Protein AF-F1YJF4-F1 (afdb_monomer)

Structure (mmCIF, N/CA/C/O backbone):
data_AF-F1YJF4-F1
#
_entry.id   AF-F1YJF4-F1
#
loop_
_atom_site.group_PDB
_atom_site.id
_atom_site.type_symbol
_atom_site.label_atom_id
_atom_site.label_alt_id
_atom_site.label_comp_id
_atom_site.label_asym_id
_atom_site.label_entity_id
_atom_site.label_seq_id
_atom_site.pdbx_PDB_ins_code
_atom_site.Cartn_x
_atom_site.Cartn_y
_atom_site.Cartn_z
_atom_site.occupancy
_atom_site.B_iso_or_equiv
_atom_site.auth_seq_id
_atom_site.auth_comp_id
_atom_site.auth_asym_id
_atom_site.auth_atom_id
_atom_site.pdbx_PDB_model_num
ATOM 1 N N . MET A 1 1 ? 15.261 -1.077 -4.997 1.00 90.06 1 MET A N 1
ATOM 2 C CA . MET A 1 1 ? 14.461 0.121 -5.299 1.00 90.06 1 MET A CA 1
ATOM 3 C C . MET A 1 1 ? 13.609 0.390 -4.077 1.00 90.06 1 MET A C 1
ATOM 5 O O . MET A 1 1 ? 1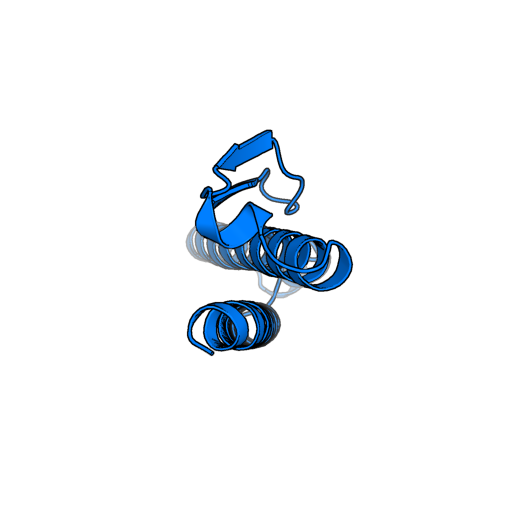3.263 -0.574 -3.401 1.00 90.06 1 MET A O 1
ATOM 9 N N . SER A 1 2 ? 13.325 1.647 -3.768 1.00 94.50 2 SER A N 1
ATOM 10 C CA . SER A 1 2 ? 12.472 2.026 -2.641 1.00 94.50 2 SER A CA 1
ATOM 11 C C . SER A 1 2 ? 11.602 3.220 -3.014 1.00 94.50 2 SER A C 1
ATOM 13 O O . SER A 1 2 ? 11.977 4.033 -3.862 1.00 94.50 2 SER A O 1
ATOM 15 N N . VAL A 1 3 ? 10.449 3.320 -2.362 1.00 96.94 3 VAL A N 1
ATOM 16 C CA . VAL A 1 3 ? 9.560 4.482 -2.404 1.00 96.94 3 VAL A CA 1
ATOM 17 C C . VAL A 1 3 ? 9.234 4.882 -0.969 1.00 96.94 3 VAL A C 1
ATOM 19 O O . VAL A 1 3 ? 9.156 4.042 -0.075 1.00 96.94 3 VAL A O 1
ATOM 22 N N . THR A 1 4 ? 9.088 6.174 -0.736 1.00 97.50 4 THR A N 1
A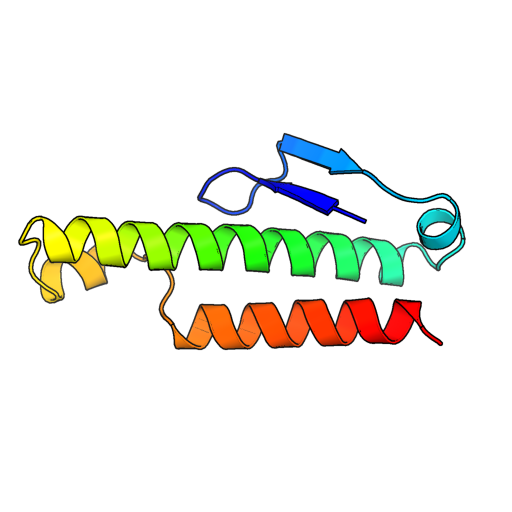TOM 23 C CA . THR A 1 4 ? 8.495 6.741 0.469 1.00 97.50 4 THR A CA 1
ATOM 24 C C . THR A 1 4 ? 7.186 7.372 0.036 1.00 97.50 4 THR A C 1
ATOM 26 O O . THR A 1 4 ? 7.174 8.163 -0.912 1.00 97.50 4 THR A O 1
ATOM 29 N N . CYS A 1 5 ? 6.104 7.025 0.724 1.00 97.94 5 CYS A N 1
ATOM 30 C CA . CYS A 1 5 ? 4.771 7.513 0.412 1.00 97.94 5 CYS A CA 1
ATOM 31 C C . CYS A 1 5 ? 4.153 8.254 1.597 1.00 97.94 5 CYS A C 1
ATOM 33 O O . CYS A 1 5 ? 4.576 8.084 2.740 1.00 97.94 5 CYS A O 1
ATOM 35 N N . THR A 1 6 ? 3.121 9.044 1.314 1.00 96.31 6 THR A N 1
ATOM 36 C CA . THR A 1 6 ? 2.140 9.457 2.320 1.00 96.31 6 THR A CA 1
ATOM 37 C C . THR A 1 6 ? 1.382 8.237 2.858 1.00 96.31 6 THR A C 1
ATOM 39 O O . THR A 1 6 ? 1.439 7.152 2.275 1.00 96.31 6 THR A O 1
ATOM 42 N N . ALA A 1 7 ? 0.603 8.419 3.929 1.00 93.12 7 ALA A N 1
ATOM 43 C CA . ALA A 1 7 ? -0.260 7.363 4.467 1.00 93.12 7 ALA A CA 1
ATOM 44 C C . ALA A 1 7 ? -1.286 6.833 3.442 1.00 93.12 7 ALA A C 1
ATOM 46 O O . ALA A 1 7 ? -1.668 5.672 3.504 1.00 93.12 7 ALA A O 1
ATOM 47 N N . ALA A 1 8 ? -1.676 7.651 2.457 1.00 92.06 8 ALA A N 1
ATOM 48 C CA . ALA A 1 8 ? -2.567 7.254 1.365 1.00 92.06 8 ALA A CA 1
ATOM 49 C C . ALA A 1 8 ? -1.840 6.557 0.192 1.00 92.06 8 ALA A C 1
ATOM 51 O O . ALA A 1 8 ? -2.443 6.301 -0.846 1.00 92.06 8 ALA A O 1
ATOM 52 N N . GLY A 1 9 ? -0.535 6.285 0.310 1.00 95.75 9 GLY A N 1
ATOM 53 C CA . GLY A 1 9 ? 0.247 5.627 -0.740 1.00 95.75 9 GLY A CA 1
ATOM 54 C C . GLY A 1 9 ? 0.730 6.553 -1.864 1.00 95.75 9 GLY A C 1
ATOM 55 O O . GLY A 1 9 ? 1.270 6.064 -2.855 1.00 95.75 9 GLY A O 1
ATOM 56 N N . LEU A 1 10 ? 0.598 7.880 -1.729 1.00 97.12 10 LEU A N 1
ATOM 57 C CA . LEU A 1 10 ? 1.103 8.828 -2.732 1.00 97.12 10 LEU A CA 1
ATOM 58 C C . LEU A 1 10 ? 2.624 8.999 -2.594 1.00 97.12 10 LEU A C 1
ATOM 60 O O . LEU A 1 10 ? 3.086 9.303 -1.493 1.00 97.12 10 LEU A O 1
ATOM 64 N N . PRO A 1 11 ? 3.420 8.832 -3.664 1.00 97.44 11 PRO A N 1
ATOM 65 C CA . PRO A 1 11 ? 4.873 8.890 -3.570 1.00 97.44 11 PRO A CA 1
ATOM 66 C C . PRO A 1 11 ? 5.360 10.317 -3.303 1.00 97.44 11 PRO A C 1
ATOM 68 O O . PRO A 1 11 ? 5.024 11.244 -4.034 1.00 97.44 11 PRO A O 1
ATOM 71 N N . VAL A 1 12 ? 6.212 10.475 -2.291 1.00 98.12 12 VAL A N 1
ATOM 72 C CA . VAL A 1 12 ? 6.884 11.749 -1.962 1.00 98.12 12 VAL A CA 1
ATOM 73 C C . VAL A 1 12 ? 8.389 11.696 -2.213 1.00 98.12 12 VAL A C 1
ATOM 75 O O . VAL A 1 12 ? 9.040 12.728 -2.345 1.00 98.12 12 VAL A O 1
ATOM 78 N N . ARG A 1 13 ? 8.965 10.490 -2.291 1.00 98.12 13 ARG A N 1
ATOM 79 C CA . ARG A 1 13 ? 10.378 10.266 -2.620 1.00 98.12 13 ARG A CA 1
ATOM 80 C C . ARG A 1 13 ? 10.568 8.851 -3.151 1.00 98.12 13 ARG A C 1
ATOM 82 O O . ARG A 1 13 ? 9.897 7.932 -2.693 1.00 98.12 13 ARG A O 1
ATOM 89 N N . MET A 1 14 ? 11.514 8.640 -4.060 1.00 96.62 14 MET A N 1
ATOM 90 C CA . MET A 1 14 ? 11.887 7.291 -4.494 1.00 96.62 14 MET A CA 1
ATOM 91 C C . MET A 1 14 ? 13.353 7.187 -4.898 1.00 96.62 14 MET A C 1
ATOM 93 O O . MET A 1 14 ? 13.970 8.166 -5.312 1.00 96.62 14 MET A O 1
ATOM 97 N N . THR A 1 15 ? 13.897 5.977 -4.794 1.00 96.50 15 THR A N 1
ATOM 98 C CA . THR A 1 15 ? 15.247 5.639 -5.247 1.00 96.50 15 THR A CA 1
ATOM 99 C C . THR A 1 15 ? 15.174 4.484 -6.233 1.00 96.50 15 THR A C 1
ATOM 101 O O . THR A 1 15 ? 14.832 3.353 -5.868 1.00 96.50 15 THR A O 1
ATOM 104 N N . ILE A 1 16 ? 15.544 4.763 -7.483 1.00 94.81 16 ILE A N 1
ATOM 105 C CA . ILE A 1 16 ? 15.574 3.797 -8.583 1.00 94.81 16 ILE A CA 1
ATOM 106 C C . ILE A 1 16 ? 17.027 3.413 -8.854 1.00 94.81 16 ILE A C 1
ATOM 108 O O . ILE A 1 16 ? 17.880 4.269 -9.062 1.00 94.81 16 ILE A O 1
ATOM 112 N N . SER A 1 17 ? 17.334 2.114 -8.828 1.00 92.94 17 SER A N 1
ATOM 113 C CA . SER A 1 17 ? 18.692 1.644 -9.115 1.00 92.94 17 SER A CA 1
ATOM 114 C C . SER A 1 17 ? 18.965 1.621 -10.619 1.00 92.94 17 SER A C 1
ATOM 116 O O . SER A 1 17 ? 18.056 1.396 -11.419 1.00 92.94 17 SER A O 1
ATOM 118 N N . ALA A 1 18 ? 20.235 1.732 -11.017 1.00 93.75 18 ALA A N 1
ATOM 119 C CA . ALA A 1 18 ? 20.633 1.630 -12.424 1.00 93.75 18 ALA A CA 1
ATOM 120 C C . ALA A 1 18 ? 20.174 0.313 -13.084 1.00 93.75 18 ALA A C 1
ATOM 122 O O . ALA A 1 18 ? 19.802 0.296 -14.253 1.00 93.75 18 ALA A O 1
ATOM 123 N N . ARG A 1 19 ? 20.143 -0.800 -12.329 1.00 90.62 19 ARG A N 1
ATOM 124 C CA . ARG A 1 19 ? 19.584 -2.078 -12.808 1.00 90.62 19 ARG A CA 1
ATOM 125 C C . ARG A 1 19 ? 18.084 -1.976 -13.091 1.00 90.62 19 ARG A C 1
ATOM 127 O O . ARG A 1 19 ? 17.634 -2.521 -14.091 1.00 90.62 19 ARG A O 1
ATOM 134 N N . ALA A 1 20 ? 17.320 -1.304 -12.231 1.00 90.50 20 ALA A N 1
ATOM 135 C CA . ALA A 1 20 ? 15.884 -1.130 -12.428 1.00 90.50 20 ALA A CA 1
ATOM 136 C C . ALA A 1 20 ? 15.579 -0.241 -13.645 1.00 90.50 20 ALA A C 1
ATOM 138 O O . ALA A 1 20 ? 14.657 -0.553 -14.391 1.00 90.50 20 ALA A O 1
ATOM 139 N N . MET A 1 21 ? 16.401 0.785 -13.905 1.00 93.25 21 MET A N 1
ATOM 140 C CA . MET A 1 21 ? 16.248 1.657 -15.081 1.00 93.25 21 MET A CA 1
ATOM 141 C C . MET A 1 21 ? 16.459 0.950 -16.426 1.00 93.25 21 MET A C 1
ATOM 143 O O . MET A 1 21 ? 15.981 1.435 -17.442 1.00 93.25 21 MET A O 1
ATOM 147 N N . ARG A 1 22 ? 17.143 -0.201 -16.455 1.00 93.31 22 ARG A N 1
ATOM 148 C CA . ARG A 1 22 ? 17.327 -0.994 -17.685 1.00 93.31 22 ARG A CA 1
ATOM 149 C C . ARG A 1 22 ? 16.114 -1.854 -18.055 1.00 93.31 22 ARG A C 1
ATOM 151 O O . ARG A 1 22 ? 16.122 -2.496 -19.100 1.00 93.31 22 ARG A O 1
ATOM 158 N N . ARG A 1 23 ? 15.095 -1.923 -17.196 1.00 90.06 23 ARG A N 1
ATOM 159 C CA . ARG A 1 23 ? 13.867 -2.688 -17.458 1.00 90.06 23 ARG A CA 1
ATOM 160 C C . ARG A 1 23 ? 12.950 -1.920 -18.401 1.00 90.06 23 ARG A C 1
ATOM 162 O O . ARG A 1 23 ? 13.031 -0.702 -18.510 1.00 90.06 23 ARG A O 1
ATOM 169 N N . THR A 1 24 ? 12.005 -2.631 -19.016 1.00 94.88 24 THR A N 1
ATOM 170 C CA . THR A 1 24 ? 10.938 -1.992 -19.797 1.00 94.88 24 THR A CA 1
ATOM 171 C C . THR A 1 24 ? 10.173 -0.978 -18.931 1.00 94.88 24 THR A C 1
ATOM 173 O O . THR A 1 24 ? 9.877 -1.315 -17.775 1.00 94.88 24 THR A O 1
ATOM 176 N N . PRO A 1 25 ? 9.760 0.184 -19.471 1.00 95.19 25 PRO A N 1
ATOM 177 C CA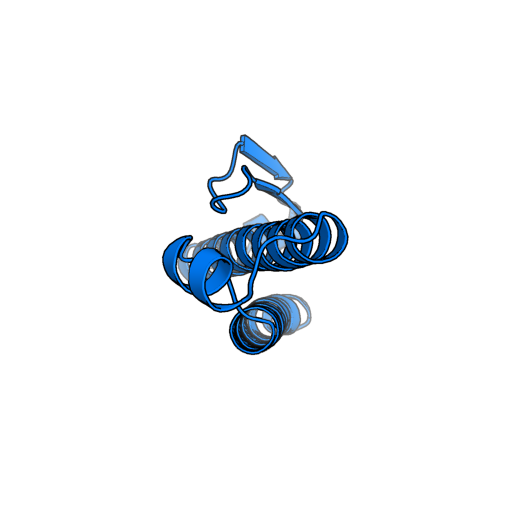 . PRO A 1 25 ? 9.018 1.198 -18.718 1.00 95.19 25 PRO A CA 1
ATOM 178 C C . PRO A 1 25 ? 7.782 0.648 -17.995 1.00 95.19 25 PRO A C 1
ATOM 180 O O . PRO A 1 25 ? 7.576 0.940 -16.821 1.00 95.19 25 PRO A O 1
ATOM 183 N N . ALA A 1 26 ? 7.013 -0.232 -18.647 1.00 95.00 26 ALA A N 1
ATOM 184 C CA . ALA A 1 26 ? 5.832 -0.862 -18.053 1.00 95.00 26 ALA A CA 1
ATOM 185 C C . ALA A 1 26 ? 6.169 -1.712 -16.813 1.00 95.00 26 ALA A C 1
ATOM 187 O O . ALA A 1 26 ? 5.490 -1.630 -15.790 1.00 95.00 26 ALA A O 1
ATOM 188 N N . ALA A 1 27 ? 7.250 -2.496 -16.866 1.00 93.44 27 ALA A N 1
ATOM 189 C CA . ALA A 1 27 ? 7.691 -3.304 -15.731 1.00 93.44 27 ALA A CA 1
ATOM 190 C C . ALA A 1 27 ? 8.226 -2.461 -14.565 1.00 93.44 27 ALA A C 1
ATOM 192 O O . ALA A 1 27 ? 8.128 -2.903 -13.420 1.00 93.44 27 ALA A O 1
ATOM 193 N N . LEU A 1 28 ? 8.819 -1.295 -14.840 1.00 94.12 28 LEU A N 1
ATOM 194 C CA . LEU A 1 28 ? 9.259 -0.360 -13.803 1.00 94.12 28 LEU A CA 1
ATOM 195 C C . LEU A 1 28 ? 8.059 0.358 -13.169 1.00 94.12 28 LEU A C 1
ATOM 197 O O . LEU A 1 28 ? 7.949 0.389 -11.946 1.00 94.12 28 LEU A O 1
ATOM 201 N N . ALA A 1 29 ? 7.127 0.859 -13.984 1.00 95.50 29 ALA A N 1
ATOM 202 C CA . ALA A 1 29 ? 5.895 1.492 -13.516 1.00 95.50 29 ALA A CA 1
ATOM 203 C C . ALA A 1 29 ? 5.058 0.543 -12.644 1.00 95.50 29 ALA A C 1
ATOM 205 O O . ALA A 1 29 ? 4.590 0.937 -11.578 1.00 95.50 29 ALA A O 1
ATOM 206 N N . GLY A 1 30 ? 4.933 -0.726 -13.048 1.00 95.69 30 GLY A N 1
ATOM 207 C CA . GLY A 1 30 ? 4.250 -1.746 -12.252 1.00 95.69 30 GLY A CA 1
ATOM 208 C C . GLY A 1 30 ? 4.883 -1.958 -10.873 1.00 95.69 30 GLY A C 1
ATOM 209 O O . GLY A 1 30 ? 4.162 -2.030 -9.882 1.00 95.69 30 GLY A O 1
ATOM 210 N N . GLU A 1 31 ? 6.218 -1.989 -10.786 1.00 95.31 31 GLU A N 1
ATOM 211 C CA . GLU A 1 31 ? 6.923 -2.107 -9.500 1.00 95.31 31 GLU A CA 1
ATOM 212 C C . GLU A 1 31 ? 6.731 -0.862 -8.626 1.00 95.31 31 GLU A C 1
ATOM 214 O O . GLU A 1 31 ? 6.459 -1.002 -7.436 1.00 95.31 31 GLU A O 1
ATOM 219 N N . ILE A 1 32 ? 6.813 0.344 -9.203 1.00 96.19 32 ILE A N 1
ATOM 220 C CA . ILE A 1 32 ? 6.545 1.597 -8.478 1.00 96.19 32 ILE A CA 1
ATOM 221 C C . ILE A 1 32 ? 5.140 1.560 -7.870 1.00 96.19 32 ILE A C 1
ATOM 223 O O . ILE A 1 32 ? 4.982 1.779 -6.671 1.00 96.19 32 ILE A O 1
ATOM 227 N N . LEU A 1 33 ? 4.124 1.242 -8.676 1.00 97.06 33 LEU A N 1
ATOM 228 C CA . LEU A 1 33 ? 2.735 1.205 -8.219 1.00 97.06 33 LEU A CA 1
ATOM 229 C C . LEU A 1 33 ? 2.503 0.133 -7.150 1.00 97.06 33 LEU A C 1
ATOM 231 O O . LEU A 1 33 ? 1.784 0.392 -6.185 1.00 97.06 33 LEU A O 1
ATOM 235 N N . ALA A 1 34 ? 3.116 -1.045 -7.291 1.00 97.12 34 ALA A N 1
ATOM 236 C CA . ALA A 1 34 ? 3.024 -2.101 -6.287 1.00 97.12 34 ALA A CA 1
ATOM 237 C C . ALA A 1 34 ? 3.620 -1.653 -4.943 1.00 97.12 34 ALA A C 1
ATOM 239 O O . ALA A 1 34 ? 2.991 -1.832 -3.902 1.00 97.12 34 ALA A O 1
ATOM 240 N N . LEU A 1 35 ? 4.785 -0.998 -4.965 1.00 97.19 35 LEU A N 1
ATOM 241 C CA . LEU A 1 35 ? 5.419 -0.476 -3.756 1.00 97.19 35 LEU A CA 1
ATOM 242 C C . LEU A 1 35 ? 4.617 0.669 -3.116 1.00 97.19 35 LEU A C 1
ATOM 244 O O . LEU A 1 35 ? 4.511 0.721 -1.893 1.00 97.19 35 LEU A O 1
ATOM 248 N N . CYS A 1 36 ? 4.016 1.558 -3.913 1.00 97.88 36 CYS A N 1
ATOM 249 C CA . CYS A 1 36 ? 3.150 2.624 -3.401 1.00 97.88 36 CYS A CA 1
ATOM 250 C C . CYS A 1 36 ? 1.903 2.070 -2.697 1.00 97.88 36 CYS A C 1
ATOM 252 O O . CYS A 1 36 ? 1.548 2.531 -1.611 1.00 97.88 36 CYS A O 1
ATOM 254 N N . ARG A 1 37 ? 1.262 1.054 -3.292 1.00 97.38 37 ARG A N 1
ATOM 255 C CA . ARG A 1 37 ? 0.104 0.366 -2.697 1.00 97.38 37 ARG A CA 1
ATOM 256 C C . ARG A 1 37 ? 0.480 -0.350 -1.407 1.00 97.38 37 ARG A C 1
ATOM 258 O O . ARG A 1 37 ? -0.242 -0.216 -0.426 1.00 97.38 37 ARG A O 1
ATOM 265 N N . LEU A 1 38 ? 1.619 -1.046 -1.396 1.00 97.94 38 LEU A N 1
ATOM 266 C CA . LEU A 1 38 ? 2.138 -1.689 -0.192 1.00 97.94 38 LEU A CA 1
ATOM 267 C C . LEU A 1 38 ? 2.363 -0.665 0.926 1.00 97.94 38 LEU A C 1
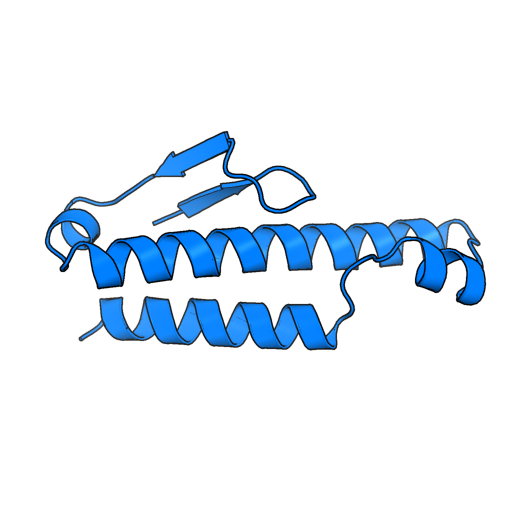ATOM 269 O O . LEU A 1 38 ? 1.852 -0.850 2.023 1.00 97.94 38 LEU A O 1
ATOM 273 N N . ALA A 1 39 ? 3.037 0.451 0.636 1.00 97.31 39 ALA A N 1
ATOM 274 C CA . ALA A 1 39 ? 3.279 1.498 1.627 1.00 97.31 39 ALA A CA 1
ATOM 275 C C . ALA A 1 39 ? 1.976 2.070 2.221 1.00 97.31 39 ALA A C 1
ATOM 277 O O . ALA A 1 39 ? 1.878 2.223 3.439 1.00 97.31 39 ALA A O 1
ATOM 278 N N . GLY A 1 40 ? 0.972 2.346 1.379 1.00 97.06 40 GLY A N 1
ATOM 279 C CA . GLY A 1 40 ? -0.343 2.811 1.832 1.00 97.06 40 GLY A CA 1
ATOM 280 C C . GLY A 1 40 ? -1.085 1.769 2.677 1.00 97.06 40 GLY A C 1
ATOM 281 O O . GLY A 1 40 ? -1.595 2.094 3.746 1.00 97.06 40 GLY A O 1
ATOM 282 N N . ALA A 1 41 ? -1.084 0.502 2.253 1.00 97.88 41 ALA A N 1
ATOM 283 C CA . ALA A 1 41 ? -1.716 -0.585 2.999 1.00 97.88 41 ALA A CA 1
ATOM 284 C C . ALA A 1 41 ? -1.054 -0.806 4.368 1.00 97.88 41 ALA A C 1
ATOM 286 O O . ALA A 1 41 ? -1.749 -0.917 5.377 1.00 97.88 41 ALA A O 1
ATOM 287 N N . THR A 1 42 ? 0.283 -0.797 4.431 1.00 97.69 42 THR A N 1
ATOM 288 C CA . THR A 1 42 ? 1.028 -0.911 5.693 1.00 97.69 42 THR A CA 1
ATOM 289 C C . THR A 1 42 ? 0.690 0.239 6.639 1.00 97.69 42 THR A C 1
ATOM 291 O O . THR A 1 42 ? 0.405 0.002 7.814 1.00 97.69 42 THR A O 1
ATOM 294 N N . ALA A 1 43 ? 0.693 1.480 6.142 1.00 97.25 43 ALA A N 1
ATOM 295 C CA . ALA A 1 43 ? 0.358 2.652 6.949 1.00 97.25 43 ALA A CA 1
ATOM 296 C C . ALA A 1 43 ? -1.093 2.605 7.451 1.00 97.25 43 ALA A C 1
ATOM 298 O O . ALA A 1 43 ? -1.349 2.895 8.618 1.00 97.25 43 ALA A O 1
ATOM 299 N N . GLY A 1 44 ? -2.024 2.188 6.593 1.00 96.50 44 GLY A N 1
ATOM 300 C CA . GLY A 1 44 ? -3.437 2.052 6.920 1.00 96.50 44 GLY A CA 1
ATOM 301 C C . GLY A 1 44 ? -3.728 0.999 7.988 1.00 96.50 44 GLY A C 1
ATOM 302 O O . GLY A 1 44 ? -4.424 1.296 8.957 1.00 96.50 44 GLY A O 1
ATOM 303 N N . VAL A 1 45 ? -3.146 -0.200 7.863 1.00 97.12 45 VAL A N 1
ATOM 304 C CA . VAL A 1 45 ? -3.284 -1.268 8.872 1.00 97.12 45 VAL A CA 1
ATOM 305 C C . VAL A 1 45 ? -2.689 -0.836 10.208 1.00 97.12 45 VAL A C 1
ATOM 307 O O . VAL A 1 45 ? -3.305 -1.061 11.249 1.00 97.12 45 VAL A O 1
ATOM 310 N N . ARG A 1 46 ? -1.526 -0.173 10.191 1.00 96.69 46 ARG A N 1
ATOM 311 C CA . ARG A 1 46 ? -0.922 0.377 11.408 1.00 96.69 46 ARG A CA 1
ATOM 312 C C . ARG A 1 46 ? -1.835 1.415 12.059 1.00 96.69 46 ARG A C 1
ATOM 314 O O . ARG A 1 46 ? -2.132 1.293 13.237 1.00 96.69 46 ARG A O 1
ATOM 321 N N . MET A 1 47 ? -2.335 2.377 11.285 1.00 96.06 47 MET A N 1
ATOM 322 C CA . MET A 1 47 ? -3.255 3.400 11.786 1.00 96.06 47 MET A CA 1
ATOM 323 C C . MET A 1 47 ? -4.538 2.785 12.357 1.00 96.06 47 MET A C 1
ATOM 325 O O . MET A 1 47 ? -5.037 3.251 13.378 1.00 96.06 47 MET A O 1
ATOM 329 N N . ARG A 1 48 ? -5.058 1.721 11.732 1.00 95.88 48 ARG A N 1
ATOM 330 C CA . ARG A 1 48 ? -6.209 0.973 12.248 1.00 95.88 48 ARG A CA 1
ATOM 331 C C . ARG A 1 48 ? -5.901 0.341 13.610 1.00 95.88 48 ARG A C 1
ATOM 333 O O . ARG A 1 48 ? -6.724 0.457 14.511 1.00 95.88 48 ARG A O 1
ATOM 340 N N . GLY A 1 49 ? -4.726 -0.275 13.763 1.00 95.88 49 GLY A N 1
ATOM 341 C CA . GLY A 1 49 ? -4.248 -0.826 15.036 1.00 95.88 49 GLY A CA 1
ATOM 342 C C . GLY A 1 49 ? -4.096 0.242 16.12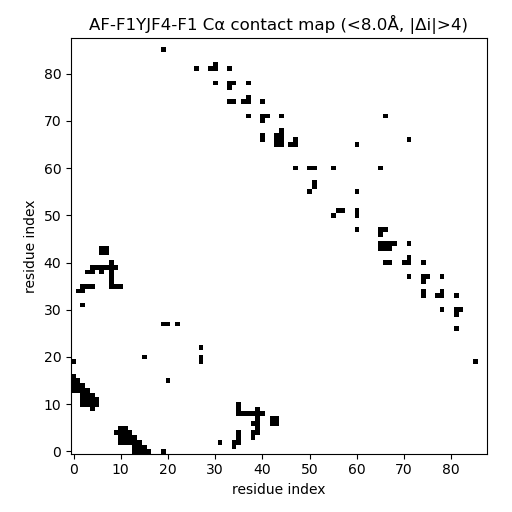1 1.00 95.88 49 GLY A C 1
ATOM 343 O O . GLY A 1 49 ? -4.689 0.109 17.187 1.00 95.88 49 GLY A O 1
ATOM 344 N N . ASP A 1 50 ? -3.412 1.347 15.811 1.00 96.94 50 ASP A N 1
ATOM 345 C CA . ASP A 1 50 ? -3.185 2.458 16.746 1.00 96.94 50 ASP A CA 1
ATOM 346 C C . ASP A 1 50 ? -4.514 3.066 17.250 1.00 96.94 50 ASP A C 1
ATOM 348 O O . ASP A 1 50 ? -4.630 3.488 18.400 1.00 96.94 50 ASP A O 1
ATOM 352 N N . LEU A 1 51 ? -5.543 3.136 16.397 1.00 96.56 51 LEU A N 1
ATOM 353 C CA . LEU A 1 51 ? -6.871 3.623 16.783 1.00 96.56 51 LEU A CA 1
ATOM 354 C C . LEU A 1 51 ? -7.650 2.603 17.624 1.00 96.56 51 LEU A C 1
ATOM 356 O O . LEU A 1 51 ? -8.312 3.000 18.584 1.00 96.56 51 LEU A O 1
ATOM 360 N N . ALA A 1 52 ? -7.552 1.312 17.301 1.00 96.25 52 ALA A N 1
ATOM 361 C CA . ALA A 1 52 ? -8.154 0.248 18.101 1.00 96.25 52 ALA A CA 1
ATOM 362 C C . ALA A 1 52 ? -7.564 0.217 19.523 1.00 96.25 52 ALA A C 1
ATOM 364 O O . ALA A 1 52 ? -8.309 0.170 20.499 1.00 96.25 52 ALA A O 1
ATOM 365 N N . GLU A 1 53 ? -6.240 0.351 19.658 1.00 97.81 53 GLU A N 1
ATOM 366 C CA . GLU A 1 53 ? -5.550 0.442 20.957 1.00 97.81 53 GLU A CA 1
ATOM 367 C C . GLU A 1 53 ? -5.991 1.662 21.782 1.00 97.81 53 GLU A C 1
ATOM 369 O O . GLU A 1 53 ? -5.992 1.627 23.012 1.00 97.81 53 GLU A O 1
ATOM 374 N N . ARG A 1 54 ? -6.426 2.736 21.114 1.00 97.81 54 ARG A N 1
ATOM 375 C CA . ARG A 1 54 ? -6.989 3.940 21.745 1.00 97.81 54 ARG A CA 1
ATOM 376 C C . ARG A 1 54 ? -8.481 3.819 22.082 1.00 97.81 54 ARG A C 1
ATOM 378 O O . ARG A 1 54 ? -9.065 4.796 22.548 1.00 97.81 54 ARG A O 1
ATOM 385 N N . GLY A 1 55 ? -9.093 2.655 21.858 1.00 97.44 55 GLY A N 1
ATOM 386 C CA . GLY A 1 55 ? -10.487 2.371 22.201 1.00 97.44 55 GLY A CA 1
ATOM 387 C C . GLY A 1 55 ? -11.511 2.803 21.151 1.00 97.44 55 GLY A C 1
ATOM 388 O O . GLY A 1 55 ? -12.694 2.911 21.472 1.00 97.44 55 GLY A O 1
ATOM 389 N N . VAL A 1 56 ? -11.095 3.069 19.907 1.00 96.88 56 VAL A N 1
ATOM 390 C CA . VAL A 1 56 ? -12.048 3.313 18.813 1.00 96.88 56 VAL A CA 1
ATOM 391 C C . VAL A 1 56 ? -12.747 2.000 18.462 1.00 96.88 56 VAL A C 1
ATOM 393 O O . VAL A 1 56 ? -12.089 0.998 18.195 1.00 96.88 56 VAL A O 1
ATOM 396 N N . ALA A 1 57 ? -14.079 2.017 18.458 1.00 95.31 57 ALA A N 1
ATOM 397 C CA . ALA A 1 57 ? -14.891 0.842 18.168 1.00 95.31 57 ALA A CA 1
ATOM 398 C C . ALA A 1 57 ? -14.752 0.379 16.704 1.00 95.31 57 ALA A C 1
ATOM 400 O O . ALA A 1 57 ? -14.512 1.178 15.793 1.00 95.31 57 ALA A O 1
ATOM 401 N N . ASP A 1 58 ? -14.901 -0.926 16.472 1.00 90.31 58 ASP A N 1
ATOM 402 C CA . ASP A 1 58 ? -14.676 -1.548 15.160 1.00 90.31 58 ASP A CA 1
ATOM 403 C C . ASP A 1 58 ? -15.623 -1.039 14.065 1.00 90.31 58 ASP A C 1
ATOM 405 O O . ASP A 1 58 ? -15.223 -0.937 12.900 1.00 90.31 58 ASP A O 1
ATOM 409 N N . ASP A 1 59 ? -16.855 -0.687 14.430 1.00 93.56 59 ASP A N 1
ATOM 410 C CA . ASP A 1 59 ? -17.842 -0.069 13.544 1.00 93.56 59 ASP A CA 1
ATOM 411 C C . ASP A 1 59 ? -17.385 1.325 13.086 1.00 93.56 59 ASP A C 1
ATOM 413 O O . ASP A 1 59 ? -17.403 1.622 11.890 1.00 93.56 59 ASP A O 1
ATOM 417 N N . ALA A 1 60 ? -16.860 2.144 14.000 1.00 94.12 60 ALA A N 1
ATOM 418 C CA . ALA A 1 60 ? -16.254 3.429 13.668 1.00 94.12 60 ALA A CA 1
ATOM 419 C C . ALA A 1 60 ? -14.996 3.255 12.798 1.00 94.12 60 ALA A C 1
ATOM 421 O O . ALA A 1 60 ? -14.829 3.970 11.809 1.00 94.12 60 ALA A O 1
ATOM 422 N N . LEU A 1 61 ? -14.137 2.271 13.093 1.00 93.25 61 LEU A N 1
ATOM 423 C CA . LEU A 1 61 ? -12.962 1.958 12.265 1.00 93.25 61 LEU A CA 1
ATOM 424 C C . LEU A 1 61 ? -13.336 1.481 10.857 1.00 93.25 61 LEU A C 1
ATOM 426 O O . LEU A 1 61 ? -12.580 1.709 9.909 1.00 93.25 61 LEU A O 1
ATOM 430 N N . ALA A 1 62 ? -14.467 0.792 10.696 1.00 91.00 62 ALA A N 1
ATOM 431 C CA . ALA A 1 62 ? -14.959 0.363 9.388 1.00 91.00 62 ALA A CA 1
ATOM 432 C C . ALA A 1 62 ? -15.353 1.559 8.502 1.00 91.00 62 ALA A C 1
ATOM 434 O O . ALA A 1 62 ? -15.116 1.527 7.295 1.00 91.00 62 ALA A O 1
ATOM 435 N N . LEU A 1 63 ? -15.865 2.639 9.098 1.00 95.00 63 LEU A N 1
ATOM 436 C CA . LEU A 1 63 ? -16.256 3.856 8.376 1.00 95.00 63 LEU A CA 1
ATOM 437 C C . LEU A 1 63 ? -15.066 4.694 7.890 1.00 95.00 63 LEU A C 1
ATOM 439 O O . LEU A 1 63 ? -15.211 5.471 6.950 1.00 95.00 63 LEU A O 1
ATOM 443 N N . LEU A 1 64 ? -13.882 4.532 8.489 1.00 91.00 64 LEU A N 1
ATOM 444 C CA . LEU A 1 64 ? -12.682 5.287 8.106 1.00 91.00 64 LEU A CA 1
ATOM 445 C C . LEU A 1 64 ? -12.072 4.835 6.771 1.00 91.00 64 LEU A C 1
ATOM 447 O O . LEU A 1 64 ? -11.147 5.482 6.281 1.00 91.00 64 LEU A O 1
ATOM 451 N N . GLY A 1 65 ? -12.535 3.716 6.201 1.00 90.69 65 GLY A N 1
ATOM 452 C CA . GLY A 1 65 ? -11.996 3.181 4.947 1.00 90.69 65 GLY A CA 1
ATOM 453 C C . GLY A 1 65 ? -10.518 2.786 5.039 1.00 90.69 65 GLY A C 1
ATOM 454 O O . GLY A 1 65 ? -9.812 2.789 4.032 1.00 90.69 65 GLY A O 1
ATOM 455 N N . LEU A 1 66 ? -10.025 2.488 6.247 1.00 93.25 66 LEU A N 1
ATOM 456 C CA . LEU A 1 66 ? -8.643 2.069 6.449 1.00 93.25 66 LEU A CA 1
ATOM 457 C C . LEU A 1 66 ? -8.427 0.647 5.905 1.00 93.25 66 LEU A C 1
ATOM 459 O O . LEU A 1 66 ? -9.245 -0.229 6.202 1.00 93.25 66 LEU A O 1
ATOM 463 N N . PRO A 1 67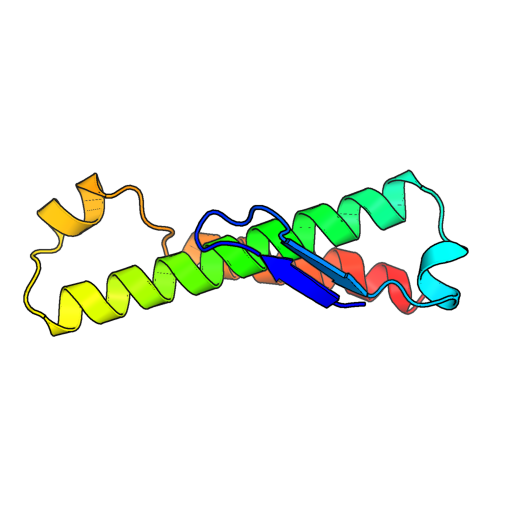 ? -7.307 0.401 5.200 1.00 93.81 67 PRO A N 1
ATOM 464 C CA . PRO A 1 67 ? -6.922 -0.913 4.709 1.00 93.81 67 PRO A CA 1
ATOM 465 C C . PRO A 1 67 ? -7.023 -2.014 5.767 1.00 93.81 67 PRO A C 1
ATOM 467 O O . PRO A 1 67 ? -6.575 -1.869 6.909 1.00 93.81 67 PRO A O 1
ATOM 470 N N . SER A 1 68 ? -7.581 -3.143 5.354 1.00 92.56 68 SER A N 1
ATOM 471 C CA . SER A 1 68 ? -7.628 -4.383 6.117 1.00 92.56 68 SER A CA 1
ATOM 472 C C . SER A 1 68 ? -6.313 -5.162 6.021 1.00 92.56 68 SER A C 1
ATOM 474 O O . SER A 1 68 ? -5.479 -4.95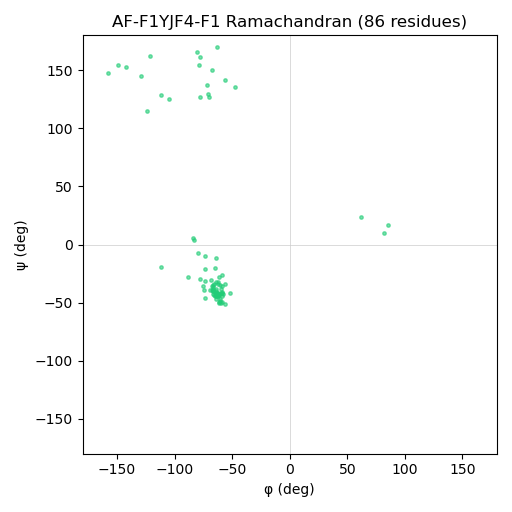7 5.134 1.00 92.56 68 SER A O 1
ATOM 476 N N . ARG A 1 69 ? -6.145 -6.146 6.912 1.00 94.19 69 ARG A N 1
ATOM 477 C CA . ARG A 1 69 ? -4.993 -7.057 6.871 1.00 94.19 69 ARG A CA 1
ATOM 478 C C . ARG A 1 69 ? -4.941 -7.881 5.578 1.00 94.19 69 ARG A C 1
ATOM 480 O O . ARG A 1 69 ? -3.854 -8.139 5.076 1.00 94.19 69 ARG A O 1
ATOM 487 N N . ASN A 1 70 ? -6.093 -8.252 5.019 1.00 95.50 70 ASN A N 1
ATOM 488 C CA . ASN A 1 70 ? -6.156 -8.998 3.760 1.00 95.50 70 ASN A CA 1
ATOM 489 C C . ASN A 1 70 ? -5.673 -8.152 2.576 1.00 95.50 70 ASN A C 1
ATOM 491 O O . ASN A 1 70 ? -4.959 -8.653 1.709 1.00 95.50 70 ASN A O 1
ATOM 495 N N . GLU A 1 71 ? -6.011 -6.862 2.555 1.00 95.25 71 GLU A N 1
ATOM 496 C CA . GLU A 1 71 ? -5.517 -5.932 1.534 1.00 95.25 71 GLU A CA 1
ATOM 497 C C . GLU A 1 71 ? -4.007 -5.706 1.646 1.00 95.25 71 GLU A C 1
ATOM 499 O O . GLU A 1 71 ? -3.327 -5.634 0.622 1.00 95.25 71 GLU A O 1
ATOM 504 N N . LEU A 1 72 ? -3.461 -5.670 2.869 1.00 97.50 72 LEU A N 1
ATOM 505 C CA . LEU A 1 72 ? -2.013 -5.645 3.079 1.00 97.50 72 LEU A CA 1
ATOM 506 C C . LEU A 1 72 ? -1.336 -6.895 2.499 1.00 97.50 72 LEU A C 1
ATOM 508 O O . LEU A 1 72 ? -0.400 -6.757 1.716 1.00 97.50 72 LEU A O 1
ATOM 512 N N . VAL A 1 73 ? -1.853 -8.092 2.789 1.00 97.88 73 VAL A N 1
ATOM 513 C CA . VAL A 1 73 ? -1.318 -9.352 2.235 1.00 97.88 73 VAL A CA 1
ATOM 514 C C . VAL A 1 73 ? -1.369 -9.358 0.701 1.00 97.88 73 VAL A C 1
ATOM 516 O O . VAL A 1 73 ? -0.413 -9.764 0.039 1.00 97.88 73 VAL A O 1
ATOM 519 N N . ALA A 1 74 ? -2.457 -8.865 0.104 1.00 96.25 74 ALA A N 1
ATOM 520 C CA . ALA A 1 74 ? -2.560 -8.742 -1.349 1.00 96.25 74 ALA A CA 1
ATOM 521 C C . ALA A 1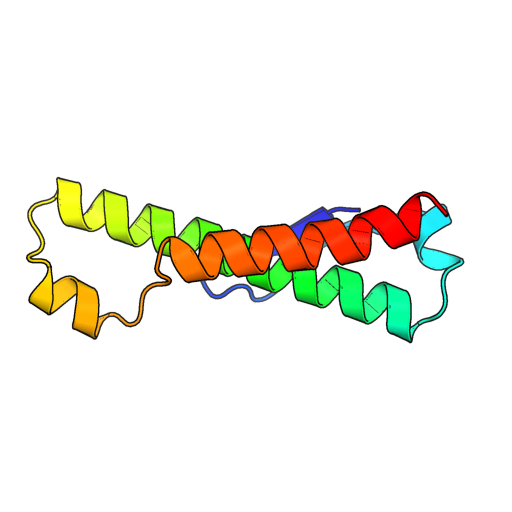 74 ? -1.525 -7.754 -1.926 1.00 96.25 74 ALA A C 1
ATOM 523 O O . ALA A 1 74 ? -0.948 -8.003 -2.990 1.00 96.25 74 ALA A O 1
ATOM 524 N N . ALA A 1 75 ? -1.260 -6.648 -1.226 1.00 97.12 75 ALA A N 1
ATOM 525 C CA . ALA A 1 75 ? -0.255 -5.671 -1.628 1.00 97.12 75 ALA A CA 1
ATOM 526 C C . ALA A 1 75 ? 1.179 -6.221 -1.507 1.00 97.12 75 ALA A C 1
ATOM 528 O O . ALA A 1 75 ? 1.993 -5.981 -2.403 1.00 97.12 75 ALA A O 1
ATOM 529 N N . GLU A 1 76 ? 1.472 -6.999 -0.461 1.00 97.81 76 GLU A N 1
ATOM 530 C CA . GLU A 1 76 ? 2.745 -7.715 -0.288 1.00 97.81 76 GLU A CA 1
ATOM 531 C C . GLU A 1 76 ? 2.978 -8.688 -1.449 1.00 97.81 76 GLU A C 1
ATOM 533 O O . GLU A 1 76 ? 3.998 -8.601 -2.137 1.00 97.81 76 GLU A O 1
ATOM 538 N N . ALA A 1 77 ? 1.984 -9.523 -1.768 1.00 96.25 77 ALA A N 1
ATOM 539 C CA . ALA A 1 77 ? 2.065 -10.464 -2.884 1.00 96.25 77 ALA A CA 1
ATOM 540 C C . ALA A 1 77 ? 2.299 -9.759 -4.237 1.00 96.25 77 ALA A C 1
ATOM 542 O O . ALA A 1 77 ? 3.100 -10.214 -5.060 1.00 96.25 77 ALA A O 1
ATOM 543 N N . ALA A 1 78 ? 1.636 -8.623 -4.477 1.00 94.44 78 ALA A N 1
ATOM 544 C CA . ALA A 1 78 ? 1.828 -7.833 -5.694 1.00 94.44 78 ALA A CA 1
ATOM 545 C C . ALA A 1 78 ? 3.236 -7.209 -5.781 1.00 94.44 78 ALA A C 1
ATOM 547 O O . ALA A 1 78 ? 3.847 -7.181 -6.863 1.00 94.44 78 ALA A O 1
ATOM 548 N N . ALA A 1 79 ? 3.767 -6.721 -4.657 1.00 94.69 79 ALA A N 1
ATOM 549 C CA . ALA A 1 79 ? 5.125 -6.192 -4.574 1.00 94.69 79 ALA A CA 1
ATOM 550 C C . ALA A 1 79 ? 6.167 -7.298 -4.806 1.00 94.69 79 ALA A C 1
ATOM 552 O O . ALA A 1 79 ? 7.083 -7.118 -5.615 1.00 94.69 79 ALA A O 1
ATOM 553 N N . ASP A 1 80 ? 5.976 -8.473 -4.209 1.00 93.56 80 ASP A N 1
ATOM 554 C CA . ASP A 1 80 ? 6.860 -9.628 -4.374 1.00 93.56 80 ASP A CA 1
ATOM 555 C C . ASP A 1 80 ? 6.841 -10.192 -5.796 1.00 93.56 80 ASP A C 1
ATOM 557 O O . ASP A 1 80 ? 7.897 -10.504 -6.361 1.00 93.56 80 ASP A O 1
ATOM 561 N N . ALA A 1 81 ? 5.673 -10.260 -6.438 1.00 91.31 81 ALA A N 1
ATOM 562 C CA . ALA A 1 81 ? 5.567 -10.646 -7.846 1.00 91.31 81 ALA A CA 1
ATOM 563 C C . ALA A 1 81 ? 6.339 -9.677 -8.764 1.00 91.31 81 ALA A C 1
ATOM 565 O O . ALA A 1 81 ? 6.946 -10.085 -9.764 1.00 91.31 81 ALA A O 1
ATOM 566 N N . SER A 1 82 ? 6.356 -8.390 -8.411 1.00 86.06 82 SER A N 1
ATOM 567 C CA . SER A 1 82 ? 7.106 -7.351 -9.126 1.00 86.06 82 SER A CA 1
ATOM 568 C C . SER A 1 82 ? 8.612 -7.427 -8.842 1.00 86.06 82 SER A C 1
ATOM 570 O O . SER A 1 82 ? 9.424 -7.231 -9.752 1.00 86.06 82 SER A O 1
ATOM 572 N N . ALA A 1 83 ? 8.996 -7.788 -7.614 1.00 79.62 83 ALA A N 1
ATOM 573 C CA . ALA A 1 83 ? 10.381 -8.007 -7.206 1.00 79.62 83 ALA A CA 1
ATOM 574 C C . ALA A 1 83 ? 10.965 -9.317 -7.761 1.00 79.62 83 ALA A C 1
ATOM 576 O O . ALA A 1 83 ? 12.153 -9.386 -8.066 1.00 79.62 83 ALA A O 1
ATOM 577 N N . THR A 1 84 ? 10.163 -10.357 -7.958 1.00 69.50 84 THR A N 1
ATOM 578 C CA . THR A 1 84 ? 10.618 -11.622 -8.558 1.00 69.50 84 THR A CA 1
ATOM 579 C C . THR A 1 84 ? 11.008 -11.425 -10.025 1.00 69.50 84 THR A C 1
ATOM 581 O O . THR A 1 84 ? 12.035 -11.944 -10.468 1.00 69.50 84 THR A O 1
ATOM 584 N N . ARG A 1 85 ? 10.301 -10.545 -10.751 1.00 63.03 85 ARG A N 1
ATOM 585 C CA . ARG A 1 85 ? 10.722 -10.067 -12.084 1.00 63.03 85 ARG A CA 1
ATOM 586 C C . ARG A 1 85 ? 12.034 -9.266 -12.073 1.00 63.03 85 ARG A C 1
ATOM 588 O O . ARG A 1 85 ? 12.585 -9.023 -13.134 1.00 63.03 85 ARG A O 1
ATOM 595 N N . ARG A 1 86 ? 12.558 -8.862 -10.906 1.00 56.94 86 ARG A N 1
ATOM 596 C CA . ARG A 1 86 ? 13.886 -8.226 -10.754 1.00 56.94 86 ARG A CA 1
ATOM 597 C C . ARG A 1 86 ? 15.035 -9.239 -10.818 1.00 56.94 86 ARG A C 1
ATOM 599 O O . ARG A 1 86 ? 16.170 -8.846 -11.119 1.00 56.94 86 ARG A O 1
ATOM 606 N N 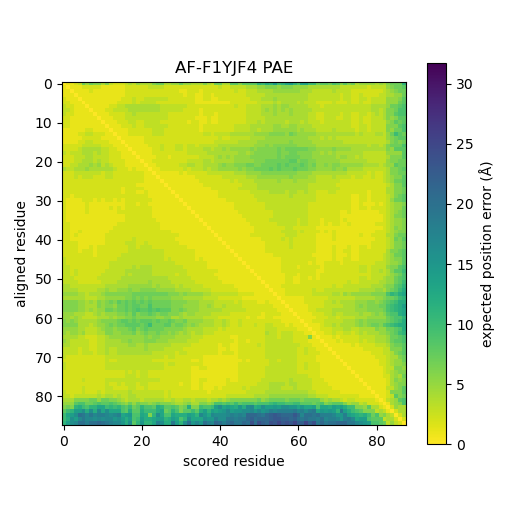. ARG A 1 87 ? 14.763 -10.483 -10.395 1.00 57.84 87 ARG A N 1
ATOM 607 C CA . ARG A 1 87 ? 15.754 -11.564 -10.237 1.00 57.84 87 ARG A CA 1
ATOM 608 C C . ARG A 1 87 ? 15.960 -12.374 -11.517 1.00 57.84 87 ARG A C 1
ATOM 610 O O . ARG A 1 87 ? 17.049 -12.907 -11.685 1.00 57.84 87 ARG A O 1
ATOM 617 N N . ARG A 1 88 ? 14.937 -12.457 -12.368 1.00 52.41 88 ARG A N 1
ATOM 618 C CA . ARG A 1 88 ? 15.048 -12.947 -13.748 1.00 52.41 88 ARG A CA 1
ATOM 619 C C . ARG A 1 88 ? 15.615 -11.846 -14.643 1.00 52.41 88 ARG A C 1
ATOM 621 O O . ARG A 1 88 ? 16.286 -12.209 -15.624 1.00 52.41 88 ARG A O 1
#

Sequence (88 aa):
MSVTCTAAGLPVRMTISARAMRRTPAALAGEILALCRLAGATAGVRMRGDLAERGVADDALALLGLPSRNELVAAEAAADASATRRRR

Radius of gyration: 15.13 Å; Cα contacts (8 Å, |Δi|>4): 96; chains: 1; bounding box: 38×25×42 Å

pLDDT: mean 92.99, std 8.72, range [52.41, 98.12]

Mean predicted aligned error: 3.56 Å

Secondary structure (DSSP, 8-state):
-EEEE-TTS-EEEEE--HHHHTS-HHHHHHHHHHHHHHHHHHHHHHHHHHHHHTT--HHHHHHTTPPPHHHHHHHHHHHHHHHHHHH-

Solvent-accessible surface area (backbone atoms only — not comparable to full-atom values): 4839 Å² total; per-residue (Å²): 115,53,74,43,51,45,64,85,19,51,74,78,45,73,49,81,44,76,76,57,69,73,48,59,68,69,65,43,51,52,36,54,52,24,48,26,48,28,48,13,23,53,42,21,37,50,53,50,49,60,39,45,78,72,67,51,51,72,70,64,52,61,72,68,70,50,41,47,71,67,54,30,53,52,24,48,53,48,31,49,61,43,52,52,63,70,77,107

Organism: NCBI:txid644548

Nearest PDB structures (foldseek):
  8tsh-assembly1_F  TM=7.753E-01  e=5.280E+00  Caldimonas thermodepolymerans

Foldseek 3Di:
DAFDDDLQLHTPDDDADPLLVPDDPVLSVQLSSLRSQLSNLVSLCVVLVVVVVVVDDPVNSVVVPGHDPVSNVVSVVSNVVSVVVSVD